Protein AF-A0A496AGQ3-F1 (afdb_monomer_lite)

Secondary structure (DSSP, 8-state):
------------BPPHHHHHHT-----GGG--PPPPS--EEEEEEEE-HHHHHTT--HHHHHHHTT--S-TTGGGG-TTTHHHHHHHHHHHHHHHHHHHHTT---EEEEEEE--EEEETTEEEE-SSTT--S-SEEE--PBP-BPPPTT----BGGG-

Sequence (158 aa):
MSTGVSLLIDCKVQLFSVAQDRKFTPGWQHYQPSEPSMIGIKVFDDYALSELVDYINWSPFFTIWGLRGKYPNILVNPEVGEEARKLLKDAEALLRIIIEEKRFQARAVVGLFPANSVGEDTEIYPDAARTEPIATLHHLRQQTEQPFNRPNLSLGDF

pLDDT: mean 92.14, std 12.73, range [35.75, 98.5]

Radius of gyration: 24.14 Å; chains: 1; bounding box: 52×56×58 Å

Structure (mmCIF, N/CA/C/O backbone):
data_AF-A0A496AGQ3-F1
#
_entry.id   AF-A0A496AGQ3-F1
#
loop_
_atom_site.group_PDB
_atom_site.id
_atom_site.type_symbol
_atom_site.label_atom_id
_atom_site.label_alt_id
_atom_site.label_comp_id
_atom_site.label_asym_id
_atom_site.label_entity_id
_atom_site.label_seq_id
_atom_site.pdbx_PDB_ins_code
_atom_site.Cartn_x
_atom_site.Cartn_y
_atom_site.Cartn_z
_atom_site.occupancy
_atom_site.B_iso_or_equiv
_atom_site.auth_seq_id
_atom_site.auth_comp_id
_atom_site.auth_asym_id
_atom_site.auth_atom_id
_atom_site.pdbx_PDB_model_num
ATOM 1 N N . MET A 1 1 ? 27.061 38.444 17.112 1.00 38.56 1 MET A N 1
ATOM 2 C CA . MET A 1 1 ? 26.031 38.587 16.062 1.00 38.56 1 MET A CA 1
ATOM 3 C C . MET A 1 1 ? 26.249 37.445 15.090 1.00 38.56 1 MET A C 1
ATOM 5 O O . MET A 1 1 ? 27.238 37.453 14.375 1.00 38.56 1 MET A O 1
ATOM 9 N N . SER A 1 2 ? 25.438 36.395 15.220 1.00 35.75 2 SER A N 1
ATOM 10 C CA . SER A 1 2 ? 25.574 35.153 14.455 1.00 35.75 2 SER A CA 1
ATOM 11 C C . SER A 1 2 ? 25.052 35.379 13.040 1.00 35.75 2 SER A C 1
ATOM 13 O O . SER A 1 2 ? 23.893 35.753 12.861 1.00 35.75 2 SER A O 1
ATOM 15 N N . THR A 1 3 ? 25.919 35.211 12.049 1.00 38.91 3 THR A N 1
ATOM 16 C CA . THR A 1 3 ? 25.581 35.208 10.629 1.00 38.91 3 THR A CA 1
ATOM 17 C C . THR A 1 3 ? 24.786 33.944 10.315 1.00 38.91 3 THR A C 1
ATOM 19 O O . THR A 1 3 ? 25.327 32.843 10.256 1.00 38.91 3 THR A O 1
ATOM 22 N N . GLY A 1 4 ? 23.476 34.106 10.131 1.00 42.72 4 GLY A N 1
ATOM 23 C CA . GLY A 1 4 ? 22.613 33.065 9.590 1.00 42.72 4 GLY A CA 1
ATOM 24 C C . GLY A 1 4 ? 22.996 32.785 8.141 1.00 42.72 4 GLY A C 1
ATOM 25 O O . GLY A 1 4 ? 22.696 33.578 7.251 1.00 42.72 4 GLY A O 1
ATOM 26 N N . VAL A 1 5 ? 23.673 31.663 7.906 1.00 43.72 5 VAL A N 1
ATOM 27 C CA . VAL A 1 5 ? 23.819 31.091 6.567 1.00 43.72 5 VAL A CA 1
ATOM 28 C C . VAL A 1 5 ? 22.437 30.606 6.149 1.00 43.72 5 VAL A C 1
ATOM 30 O O . VAL A 1 5 ? 21.930 29.606 6.656 1.00 43.72 5 VAL A O 1
ATOM 33 N N . SER A 1 6 ? 21.809 31.362 5.255 1.00 45.44 6 SER A N 1
ATOM 34 C CA . SER A 1 6 ? 20.628 30.928 4.523 1.00 45.44 6 SER A CA 1
ATOM 35 C C . SER A 1 6 ? 21.019 29.713 3.680 1.00 45.44 6 SER A C 1
ATOM 37 O O . SER A 1 6 ? 21.636 29.852 2.628 1.00 45.44 6 SER A O 1
ATOM 39 N N . LEU A 1 7 ? 20.701 28.508 4.156 1.00 45.34 7 LEU A N 1
ATOM 40 C CA . LEU A 1 7 ? 20.684 27.290 3.344 1.00 45.34 7 LEU A CA 1
ATOM 41 C C . LEU A 1 7 ? 19.422 27.310 2.472 1.00 45.34 7 LEU A C 1
ATOM 43 O O . LEU A 1 7 ? 18.531 26.475 2.609 1.00 45.34 7 LEU A O 1
ATOM 47 N N . LEU A 1 8 ? 19.332 28.293 1.578 1.00 48.56 8 LEU A N 1
ATOM 48 C CA . LEU A 1 8 ? 18.535 28.134 0.373 1.00 48.56 8 LEU A CA 1
ATOM 49 C C . LEU A 1 8 ? 19.331 27.174 -0.504 1.00 48.56 8 LEU A C 1
ATOM 51 O O . LEU A 1 8 ? 20.327 27.548 -1.116 1.00 48.56 8 LEU A O 1
ATOM 55 N N . ILE A 1 9 ? 18.937 25.902 -0.494 1.00 58.69 9 ILE A N 1
ATOM 56 C CA . ILE A 1 9 ? 19.318 24.986 -1.562 1.00 58.69 9 ILE A CA 1
ATOM 57 C C . ILE A 1 9 ? 18.700 25.594 -2.820 1.00 58.69 9 ILE A C 1
ATOM 59 O O . ILE A 1 9 ? 17.491 25.483 -3.024 1.00 58.69 9 ILE A O 1
ATOM 63 N N . ASP A 1 10 ? 19.511 26.285 -3.621 1.00 62.03 10 ASP A N 1
ATOM 64 C CA . ASP A 1 10 ? 19.162 26.603 -5.000 1.00 62.03 10 ASP A CA 1
ATOM 65 C C . ASP A 1 10 ? 18.889 25.265 -5.686 1.00 62.03 10 ASP A C 1
ATOM 67 O O . ASP A 1 10 ? 19.799 24.510 -6.032 1.00 62.03 10 ASP A O 1
ATOM 71 N N . CYS A 1 11 ? 17.608 24.914 -5.777 1.00 64.00 11 CYS A N 1
ATOM 72 C CA . CYS A 1 11 ? 17.160 23.644 -6.314 1.00 64.00 11 CYS A CA 1
ATOM 73 C C . CYS A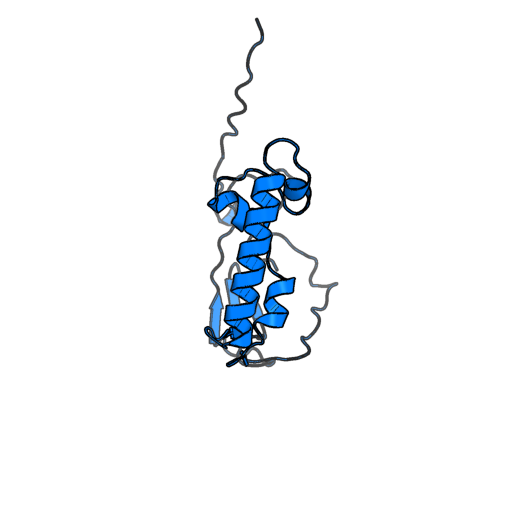 1 11 ? 17.317 23.702 -7.833 1.00 64.00 11 CYS A C 1
ATOM 75 O O . CYS A 1 11 ? 16.397 24.060 -8.570 1.00 64.00 11 CYS A O 1
ATOM 77 N N . LYS A 1 12 ? 18.538 23.440 -8.299 1.00 82.25 12 LYS A N 1
ATOM 78 C CA . LYS A 1 12 ? 18.882 23.517 -9.710 1.00 82.25 12 LYS A CA 1
ATOM 79 C C . LYS A 1 12 ? 18.261 22.325 -10.429 1.00 82.25 12 LYS A C 1
ATOM 81 O O . LYS A 1 12 ? 18.679 21.180 -10.253 1.00 82.25 12 LYS A O 1
ATOM 86 N N . VAL A 1 13 ? 17.233 22.607 -11.221 1.00 88.06 13 VAL A N 1
ATOM 87 C CA . VAL A 1 13 ? 16.641 21.630 -12.134 1.00 88.06 13 VAL A CA 1
ATOM 88 C C . VAL A 1 13 ? 17.642 21.364 -13.257 1.00 88.06 13 VAL A C 1
ATOM 90 O O . VAL A 1 13 ? 18.180 22.290 -13.866 1.00 88.06 13 VAL A O 1
ATOM 93 N N . GLN A 1 14 ? 17.919 20.092 -13.503 1.00 89.94 14 GLN A N 1
ATOM 94 C CA . GLN A 1 14 ? 18.822 19.612 -14.538 1.00 89.94 14 GLN A CA 1
ATOM 95 C C . GLN A 1 14 ? 18.046 19.254 -15.809 1.00 89.94 14 GLN A C 1
ATOM 97 O O . GLN A 1 14 ? 16.840 18.992 -15.783 1.00 89.94 14 GLN A O 1
ATOM 102 N N . LEU A 1 15 ? 18.757 19.210 -16.938 1.00 94.56 15 LEU A N 1
ATOM 103 C CA . LEU A 1 15 ? 18.206 18.669 -18.177 1.00 94.56 15 LEU A CA 1
ATOM 104 C C . LEU A 1 15 ? 17.775 17.217 -17.964 1.00 94.56 15 LEU A C 1
ATOM 106 O O . LEU A 1 15 ? 18.427 16.463 -17.244 1.00 94.56 15 LEU A O 1
ATOM 110 N N . PHE A 1 16 ? 16.686 16.822 -18.617 1.00 95.00 16 PHE A N 1
ATOM 111 C CA . PHE A 1 16 ? 16.130 15.482 -18.465 1.00 95.00 16 PHE A CA 1
ATOM 112 C C . PHE A 1 16 ? 17.143 14.384 -18.814 1.00 95.00 16 PHE A C 1
ATOM 114 O O . PHE A 1 16 ? 17.313 13.458 -18.032 1.00 95.00 16 PHE A O 1
ATOM 121 N N . SER A 1 17 ? 17.901 14.545 -19.901 1.00 95.62 17 SER A N 1
ATOM 122 C CA . SER A 1 17 ? 18.961 13.604 -20.285 1.00 95.62 17 SER A CA 1
ATOM 123 C C . SER A 1 17 ? 20.013 13.403 -19.189 1.00 95.62 17 SER A C 1
ATOM 125 O O . SER A 1 17 ? 20.397 12.276 -18.907 1.00 95.62 17 SER A O 1
ATOM 127 N N . VAL A 1 18 ? 20.413 14.475 -18.495 1.00 95.38 18 VAL A N 1
ATOM 128 C CA . VAL A 1 18 ? 21.368 14.396 -17.374 1.00 95.38 18 VAL A CA 1
ATOM 129 C C . VAL A 1 18 ? 20.787 13.587 -16.214 1.00 95.38 18 VAL A C 1
ATOM 131 O O . VAL A 1 18 ? 21.499 12.806 -15.586 1.00 95.38 18 VAL A O 1
ATOM 134 N N . ALA A 1 19 ? 19.491 13.744 -15.932 1.00 95.38 19 ALA A N 1
ATOM 135 C CA . ALA A 1 19 ? 18.819 12.935 -14.922 1.00 95.38 19 ALA A CA 1
ATOM 136 C C . ALA A 1 19 ? 18.737 11.456 -15.345 1.00 95.38 19 ALA A C 1
ATOM 138 O O . ALA A 1 19 ? 18.941 10.582 -14.505 1.00 95.38 19 ALA A O 1
ATOM 139 N N . GLN A 1 20 ? 18.488 11.167 -16.627 1.00 95.62 20 GLN A N 1
ATOM 140 C CA . GLN A 1 20 ? 18.439 9.796 -17.157 1.00 95.62 20 GLN A CA 1
ATOM 141 C C . GLN A 1 20 ? 19.789 9.077 -17.057 1.00 95.62 20 GLN A C 1
ATOM 143 O O . GLN A 1 20 ? 19.835 7.916 -16.648 1.00 95.62 20 GLN A O 1
ATOM 148 N N . ASP A 1 21 ? 20.891 9.773 -17.343 1.00 95.19 21 ASP A N 1
ATOM 149 C CA . ASP A 1 21 ? 22.249 9.226 -17.199 1.00 95.19 21 ASP A CA 1
ATOM 150 C C . ASP A 1 21 ? 22.584 8.870 -15.740 1.00 95.19 21 ASP A C 1
ATOM 152 O O . ASP A 1 21 ? 23.433 8.022 -15.467 1.00 95.19 21 ASP A O 1
ATOM 156 N N . ARG A 1 22 ? 21.890 9.503 -14.787 1.00 95.12 22 ARG A N 1
ATOM 157 C CA . ARG A 1 22 ? 22.033 9.294 -13.342 1.00 95.12 22 ARG A CA 1
ATOM 158 C C . ARG A 1 22 ? 20.945 8.399 -12.748 1.00 95.12 22 ARG A C 1
ATOM 160 O O . ARG A 1 22 ? 20.708 8.464 -11.539 1.00 95.12 22 ARG A O 1
ATOM 167 N N . LYS A 1 23 ? 20.263 7.591 -13.559 1.00 95.25 23 LYS A N 1
ATOM 168 C CA . LYS A 1 23 ? 19.227 6.674 -13.074 1.00 95.25 23 LYS A CA 1
ATOM 169 C C . LYS A 1 23 ? 19.755 5.648 -12.076 1.00 95.25 23 LYS A C 1
ATOM 171 O O . LYS A 1 23 ? 20.949 5.344 -12.033 1.00 95.25 23 LYS A O 1
ATOM 176 N N . PHE A 1 24 ? 18.851 5.079 -11.287 1.00 95.31 24 PHE A N 1
ATOM 177 C CA . PHE A 1 24 ? 19.209 3.951 -10.441 1.00 95.31 24 PHE A CA 1
ATOM 178 C C . PHE A 1 24 ? 19.380 2.678 -11.281 1.00 95.31 24 PHE A C 1
ATOM 180 O O . PHE A 1 24 ? 18.564 2.361 -12.141 1.00 95.31 24 PHE A O 1
ATOM 187 N N . THR A 1 25 ? 20.461 1.939 -11.032 1.00 91.88 25 THR A N 1
ATOM 188 C CA . THR A 1 25 ? 20.751 0.658 -11.689 1.00 91.88 25 THR A CA 1
ATOM 189 C C . THR A 1 25 ? 20.947 -0.431 -10.633 1.00 91.88 25 THR A C 1
ATOM 191 O O . THR A 1 25 ? 22.046 -0.538 -10.085 1.00 91.88 25 THR A O 1
ATOM 194 N N . PRO A 1 26 ? 19.927 -1.263 -10.352 1.00 86.44 26 PRO A N 1
ATOM 195 C CA . PRO A 1 26 ? 19.971 -2.270 -9.282 1.00 86.44 26 PRO A CA 1
ATOM 196 C C . PRO A 1 26 ? 20.833 -3.505 -9.591 1.00 86.44 26 PRO A C 1
ATOM 198 O O . PRO A 1 26 ? 20.874 -4.435 -8.793 1.00 86.44 26 PRO A O 1
ATOM 201 N N . GLY A 1 27 ? 21.533 -3.543 -10.730 1.00 91.06 27 GLY A N 1
ATOM 202 C CA . GLY A 1 27 ? 22.372 -4.685 -11.101 1.00 91.06 27 GLY A CA 1
ATOM 203 C C . GLY A 1 27 ? 21.567 -5.902 -11.564 1.00 91.06 27 GLY A C 1
ATOM 204 O O . GLY A 1 27 ? 21.841 -7.018 -11.135 1.00 91.06 27 GLY A O 1
ATOM 205 N N . TRP A 1 28 ? 20.609 -5.700 -12.477 1.00 88.25 28 TRP A N 1
ATOM 206 C CA . TRP A 1 28 ? 19.721 -6.740 -13.027 1.00 88.25 28 TRP A CA 1
ATOM 207 C C . TRP A 1 28 ? 20.432 -8.002 -13.547 1.00 88.25 28 TRP A C 1
ATOM 209 O O . TRP A 1 28 ? 19.851 -9.076 -13.544 1.00 88.25 28 TRP A O 1
ATOM 219 N N . GLN A 1 29 ? 21.705 -7.913 -13.945 1.00 92.25 29 GLN A N 1
ATOM 220 C CA . GLN A 1 29 ? 22.502 -9.077 -14.367 1.00 92.25 29 GLN A CA 1
ATOM 221 C C . GLN A 1 29 ? 22.751 -10.092 -13.235 1.00 92.25 29 GLN A C 1
ATOM 223 O O . GLN A 1 29 ? 23.086 -11.244 -13.502 1.00 92.25 29 GLN A O 1
ATOM 228 N N . HIS A 1 30 ? 22.612 -9.668 -11.978 1.00 94.19 30 HIS A N 1
ATOM 229 C CA . HIS A 1 30 ? 22.856 -10.481 -10.785 1.00 94.19 30 HIS A CA 1
ATOM 230 C C . HIS A 1 30 ? 21.592 -10.703 -9.951 1.00 94.19 30 HIS A C 1
ATOM 232 O O . HIS A 1 30 ? 21.669 -11.263 -8.858 1.00 94.19 30 HIS A O 1
ATOM 238 N N . TYR A 1 31 ? 20.438 -10.265 -10.450 1.00 93.50 31 TYR A N 1
ATOM 239 C CA . TYR A 1 31 ? 19.168 -10.383 -9.758 1.00 93.50 31 TYR A CA 1
ATOM 240 C C . TYR A 1 31 ? 18.119 -10.981 -10.686 1.00 93.50 31 TYR A C 1
ATOM 242 O O . TYR A 1 31 ? 17.851 -10.459 -11.764 1.00 93.50 31 TYR A O 1
ATOM 250 N N . GLN A 1 32 ? 17.501 -12.066 -10.233 1.00 91.75 32 GLN A N 1
ATOM 251 C CA . GLN A 1 32 ? 16.351 -12.657 -10.892 1.00 91.75 32 GLN A CA 1
ATOM 252 C C . GLN A 1 32 ? 15.103 -12.311 -10.072 1.00 91.75 32 GLN A C 1
ATOM 254 O O . GLN A 1 32 ? 15.003 -12.766 -8.928 1.00 91.75 32 GLN A O 1
ATOM 259 N N . PRO A 1 33 ? 14.163 -11.514 -10.615 1.00 91.81 33 PRO A N 1
ATOM 260 C CA . PRO A 1 33 ? 12.893 -11.256 -9.953 1.00 91.81 33 PRO A CA 1
ATOM 261 C C . PRO A 1 33 ? 12.154 -12.563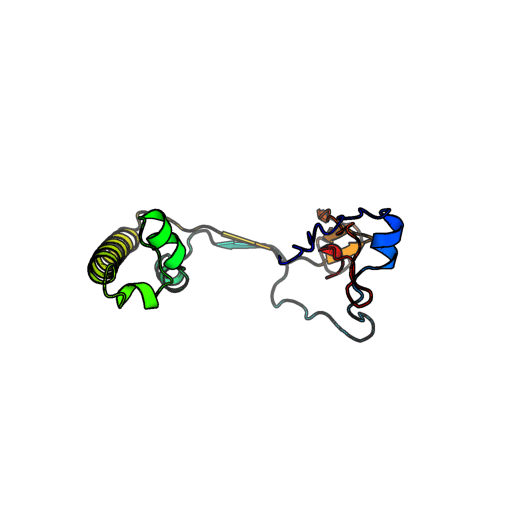 -9.667 1.00 91.81 33 PRO A C 1
ATOM 263 O O . PRO A 1 33 ? 12.039 -13.421 -10.545 1.00 91.81 33 PRO A O 1
ATOM 266 N N . SER A 1 34 ? 11.652 -12.713 -8.442 1.00 92.81 34 SER A N 1
ATOM 267 C CA . SER A 1 34 ? 10.846 -13.873 -8.067 1.00 92.81 34 SER A CA 1
ATOM 268 C C . SER A 1 34 ? 9.521 -13.852 -8.815 1.00 92.81 34 SER A C 1
ATOM 270 O O . SER A 1 34 ? 8.814 -12.844 -8.806 1.00 92.81 34 SER A O 1
ATOM 272 N N . GLU A 1 35 ? 9.161 -14.981 -9.417 1.00 92.25 35 GLU A N 1
ATOM 273 C CA . GLU A 1 35 ? 7.841 -15.132 -10.011 1.00 92.25 35 GLU A CA 1
ATOM 274 C C . GLU A 1 35 ? 6.774 -15.139 -8.903 1.00 92.25 35 GLU A C 1
ATOM 276 O O . GLU A 1 35 ? 6.909 -15.880 -7.920 1.00 92.25 35 GLU A O 1
ATOM 281 N N . PRO A 1 36 ? 5.725 -14.306 -9.010 1.00 93.38 36 PRO A N 1
ATOM 282 C CA . PRO A 1 36 ? 4.622 -14.346 -8.067 1.00 93.38 36 PRO A CA 1
ATOM 283 C C . PRO A 1 36 ? 3.911 -15.701 -8.072 1.00 93.38 36 PRO A C 1
ATOM 285 O O . PRO A 1 36 ? 3.789 -16.354 -9.103 1.00 93.38 36 PRO A O 1
ATOM 288 N N . SER A 1 37 ? 3.335 -16.088 -6.933 1.00 92.56 37 SER A N 1
ATOM 289 C CA . SER A 1 37 ? 2.528 -17.315 -6.830 1.00 92.56 37 SER A CA 1
ATOM 290 C C . SER A 1 37 ? 1.228 -17.271 -7.642 1.00 92.56 37 SER A C 1
ATOM 292 O O . SER A 1 37 ? 0.566 -18.295 -7.807 1.00 92.56 37 SER A O 1
ATOM 294 N N . MET A 1 38 ? 0.841 -16.089 -8.122 1.00 93.81 38 MET A N 1
ATOM 295 C CA . MET A 1 38 ? -0.342 -15.870 -8.940 1.00 93.81 38 MET A CA 1
ATOM 296 C C . MET A 1 38 ? -0.101 -14.743 -9.940 1.00 93.81 38 MET A C 1
ATOM 298 O O . MET A 1 38 ? 0.406 -13.682 -9.582 1.00 93.81 38 MET A O 1
ATOM 302 N N . ILE A 1 39 ? -0.522 -14.971 -11.179 1.00 94.38 39 ILE A N 1
ATOM 303 C CA . ILE A 1 39 ? -0.562 -13.974 -12.248 1.00 94.38 39 ILE A CA 1
ATOM 304 C C . ILE A 1 39 ? -2.022 -13.786 -12.664 1.00 94.38 39 ILE A C 1
ATOM 306 O O . ILE A 1 39 ? -2.822 -14.723 -12.613 1.00 94.38 39 ILE A O 1
ATOM 310 N N . GLY A 1 40 ? -2.372 -12.569 -13.063 1.00 94.25 40 GLY A N 1
ATOM 311 C CA . GLY A 1 40 ? -3.719 -12.162 -13.431 1.00 94.25 40 GLY A CA 1
ATOM 312 C C . GLY A 1 40 ? -4.447 -11.435 -12.305 1.00 94.25 40 GLY A C 1
ATOM 313 O O . GLY A 1 40 ? -3.840 -10.890 -11.381 1.00 94.25 40 GLY A O 1
ATOM 314 N N . ILE A 1 41 ? -5.773 -11.396 -12.420 1.00 96.69 41 ILE A N 1
ATOM 315 C CA . ILE A 1 41 ? -6.655 -10.618 -11.550 1.00 96.69 41 ILE A CA 1
ATOM 316 C C . ILE A 1 41 ? -7.309 -11.534 -10.517 1.00 96.69 41 ILE A C 1
ATOM 318 O O . ILE A 1 41 ? -7.935 -12.535 -10.863 1.00 96.69 41 ILE A O 1
ATOM 322 N N . LYS A 1 42 ? -7.236 -11.139 -9.246 1.00 97.00 42 LYS A N 1
ATOM 323 C CA . LYS A 1 42 ? -8.027 -11.701 -8.155 1.00 97.00 42 LYS A CA 1
ATOM 324 C C . LYS A 1 42 ? -9.001 -10.657 -7.630 1.00 97.00 42 LYS A C 1
ATOM 326 O O . LYS A 1 42 ? -8.600 -9.584 -7.184 1.00 97.00 42 LYS A O 1
ATOM 331 N N . VAL A 1 43 ? -10.282 -11.004 -7.666 1.00 97.94 43 VAL A N 1
ATOM 332 C CA . VAL A 1 43 ? -11.370 -10.176 -7.143 1.00 97.94 43 VAL A CA 1
ATOM 333 C C . VAL A 1 43 ? -11.757 -10.672 -5.754 1.00 97.94 43 VAL A C 1
ATOM 335 O O . VAL A 1 43 ? -11.881 -11.874 -5.520 1.00 97.94 43 VAL A O 1
ATOM 338 N N . PHE A 1 44 ? -11.945 -9.731 -4.838 1.00 97.31 44 PHE A N 1
ATOM 339 C CA . PHE A 1 44 ? -12.508 -9.940 -3.514 1.00 97.31 44 PHE A CA 1
ATOM 340 C C . PHE A 1 44 ? -13.818 -9.162 -3.452 1.00 97.31 44 PHE A C 1
ATOM 342 O O . PHE A 1 44 ? -13.814 -7.948 -3.263 1.00 97.31 44 PHE A O 1
ATOM 349 N N . ASP A 1 45 ? -14.937 -9.850 -3.654 1.00 95.81 45 ASP A N 1
ATOM 350 C CA . ASP A 1 45 ? -16.260 -9.215 -3.671 1.00 95.81 45 ASP A CA 1
ATOM 351 C C . ASP A 1 45 ? -16.925 -9.134 -2.294 1.00 95.81 45 ASP A C 1
ATOM 353 O O . ASP A 1 45 ? -17.911 -8.421 -2.143 1.00 95.81 45 ASP A O 1
ATOM 357 N N . ASP A 1 46 ? -16.383 -9.831 -1.298 1.00 94.56 46 ASP A N 1
ATOM 358 C CA . ASP A 1 46 ? -16.843 -9.782 0.089 1.00 94.56 46 ASP A CA 1
ATOM 359 C C . ASP A 1 46 ? -15.680 -10.127 1.033 1.00 94.56 46 ASP A C 1
ATOM 361 O O . ASP A 1 46 ? -15.486 -11.282 1.416 1.00 94.56 46 ASP A O 1
ATOM 365 N N . TYR A 1 47 ? -14.826 -9.142 1.323 1.00 96.62 47 TYR A N 1
ATOM 366 C CA . TYR A 1 47 ? -13.688 -9.321 2.227 1.00 96.62 47 TYR A CA 1
ATOM 367 C C . TYR A 1 47 ? -14.113 -9.119 3.685 1.00 96.62 47 TYR A C 1
ATOM 369 O O . TYR A 1 47 ? -14.832 -8.170 4.010 1.00 96.62 47 TYR A O 1
ATOM 377 N N . ALA A 1 48 ? -13.639 -9.984 4.584 1.00 95.94 48 ALA A N 1
ATOM 378 C CA . ALA A 1 48 ? -14.020 -9.948 5.990 1.00 95.94 48 ALA A CA 1
ATOM 379 C C . ALA A 1 48 ? -13.543 -8.651 6.667 1.00 95.94 48 ALA A C 1
ATOM 381 O O . ALA A 1 48 ? -12.352 -8.453 6.905 1.00 95.94 48 ALA A O 1
ATOM 382 N N . LEU A 1 49 ? -14.487 -7.776 7.036 1.00 96.56 49 LEU A N 1
ATOM 383 C CA . LEU A 1 49 ? -14.182 -6.535 7.759 1.00 96.56 49 LEU A CA 1
ATOM 384 C C . LEU A 1 49 ? -13.465 -6.790 9.088 1.00 96.56 49 LEU A C 1
ATOM 386 O O . LEU A 1 49 ? -12.638 -5.977 9.488 1.00 96.56 49 LEU A O 1
ATOM 390 N N . SER A 1 50 ? -13.749 -7.915 9.749 1.00 95.75 50 SER A N 1
ATOM 391 C CA . SER A 1 50 ? -13.081 -8.315 10.990 1.00 95.75 50 SER A CA 1
ATOM 392 C C . SER A 1 50 ? -11.573 -8.469 10.824 1.00 95.75 50 SER A C 1
ATOM 394 O O . SER A 1 50 ? -10.840 -8.087 11.725 1.00 95.75 50 SER A O 1
ATOM 396 N N . GLU A 1 51 ? -11.106 -8.967 9.676 1.00 95.94 51 GLU A N 1
ATOM 397 C CA . GLU A 1 51 ? -9.668 -9.057 9.399 1.00 95.94 51 GLU A CA 1
ATOM 398 C C . GLU A 1 51 ? -9.056 -7.669 9.200 1.00 95.94 51 GLU A C 1
ATOM 400 O O . GLU A 1 51 ? -7.940 -7.421 9.638 1.00 95.94 51 GLU A O 1
ATOM 405 N N . LEU A 1 52 ? -9.786 -6.737 8.577 1.00 96.38 52 LEU A N 1
ATOM 406 C CA . LEU A 1 52 ? -9.282 -5.386 8.312 1.00 96.38 52 LEU A CA 1
ATOM 407 C C . LEU A 1 52 ? -9.093 -4.554 9.585 1.00 96.38 52 LEU A C 1
ATOM 409 O O . LEU A 1 52 ? -8.254 -3.652 9.585 1.00 96.38 52 LEU A O 1
ATOM 413 N N . VAL A 1 53 ? -9.841 -4.845 10.658 1.00 95.88 53 VAL A N 1
ATOM 414 C CA . VAL A 1 53 ? -9.729 -4.129 11.942 1.00 95.88 53 VAL A CA 1
ATOM 415 C C . VAL A 1 53 ? -8.304 -4.194 12.493 1.00 95.88 53 VAL A C 1
ATOM 417 O O . VAL A 1 53 ? -7.785 -3.176 12.953 1.00 95.88 53 VAL A O 1
ATOM 420 N N . ASP A 1 54 ? -7.641 -5.341 12.358 1.00 94.88 54 ASP A N 1
ATOM 421 C CA . ASP A 1 54 ? -6.277 -5.548 12.856 1.00 94.88 54 ASP A CA 1
ATOM 422 C C . ASP A 1 54 ? -5.221 -4.743 12.074 1.00 94.88 54 ASP A C 1
ATOM 424 O O . ASP A 1 54 ? -4.114 -4.514 12.565 1.00 94.88 54 ASP A O 1
ATOM 428 N N . TYR A 1 55 ? -5.567 -4.255 10.877 1.00 97.00 55 TYR A N 1
ATOM 429 C CA . TYR A 1 55 ? -4.698 -3.435 10.025 1.00 97.00 55 TYR A CA 1
ATOM 430 C C . TYR A 1 55 ? -4.977 -1.930 10.138 1.00 97.00 55 TYR A C 1
ATOM 432 O O . TYR A 1 55 ? -4.313 -1.126 9.472 1.00 97.00 55 TYR A O 1
ATOM 440 N N . ILE A 1 56 ? -5.934 -1.511 10.975 1.00 97.06 56 ILE A N 1
ATOM 441 C CA . ILE A 1 56 ? -6.244 -0.091 11.160 1.00 97.06 56 ILE A CA 1
ATOM 442 C C . ILE A 1 56 ? -5.062 0.618 11.828 1.00 97.06 56 ILE A C 1
ATOM 444 O O . ILE A 1 56 ? -4.689 0.354 12.972 1.00 97.06 56 ILE A O 1
ATOM 448 N N . ASN A 1 57 ? -4.519 1.622 11.140 1.00 96.75 57 ASN A N 1
ATOM 449 C CA . ASN A 1 57 ? -3.673 2.612 11.789 1.00 96.75 57 ASN A CA 1
ATOM 450 C C . ASN A 1 57 ? -4.559 3.630 12.518 1.00 96.75 57 ASN A C 1
ATOM 452 O O . ASN A 1 57 ? -5.180 4.490 11.896 1.00 96.75 57 ASN A O 1
ATOM 456 N N . TRP A 1 58 ? -4.572 3.566 13.846 1.00 97.31 58 TRP A N 1
ATOM 457 C CA . TRP A 1 58 ? -5.369 4.458 14.690 1.00 97.31 58 TRP A CA 1
ATOM 458 C C . TRP A 1 58 ? -4.790 5.875 14.847 1.00 97.31 58 TRP A C 1
ATOM 460 O O . TRP A 1 58 ? -5.485 6.774 15.313 1.00 97.31 58 TRP A O 1
ATOM 470 N N . SER A 1 59 ? -3.534 6.132 14.459 1.00 96.69 59 SER A N 1
ATOM 471 C CA . SER A 1 59 ? -2.921 7.461 14.670 1.00 96.69 59 SER A CA 1
ATOM 472 C C . SER A 1 59 ? -3.602 8.585 13.860 1.00 96.69 59 SER A C 1
ATOM 474 O O . SER A 1 59 ? -3.884 9.642 14.435 1.00 96.69 59 SER A O 1
ATOM 476 N N . PRO A 1 60 ? -3.930 8.395 12.562 1.00 96.88 60 PRO A N 1
ATOM 477 C CA . PRO A 1 60 ? -4.738 9.359 11.815 1.00 96.88 60 PRO A CA 1
ATOM 478 C C . PRO A 1 60 ? -6.136 9.567 12.407 1.00 96.88 60 PRO A C 1
ATOM 480 O O . PRO A 1 60 ? -6.610 10.699 12.429 1.00 96.88 60 PRO A O 1
ATOM 483 N N . PHE A 1 61 ? -6.767 8.513 12.941 1.00 97.62 61 PHE A N 1
ATOM 484 C CA . PHE A 1 61 ? -8.079 8.612 13.584 1.00 97.62 61 PHE A CA 1
ATOM 485 C C . PHE A 1 61 ? -8.054 9.618 14.744 1.00 97.62 61 PHE A C 1
ATOM 487 O O . PHE A 1 61 ? -8.823 10.574 14.732 1.00 97.62 61 PHE A O 1
ATOM 494 N N . PHE A 1 62 ? -7.105 9.505 15.679 1.00 97.69 62 PHE A N 1
ATOM 495 C CA . PHE A 1 62 ? -6.966 10.485 16.767 1.00 97.69 62 PHE A CA 1
ATOM 496 C C . PHE A 1 62 ? -6.664 11.902 16.273 1.00 97.69 62 PHE A C 1
ATOM 498 O O . PHE A 1 62 ? -7.227 12.865 16.793 1.00 97.69 62 PHE A O 1
ATOM 505 N N . THR A 1 63 ? -5.829 12.028 15.236 1.00 95.88 63 THR A N 1
ATOM 506 C CA . THR A 1 63 ? -5.505 13.330 14.632 1.00 95.88 63 THR A CA 1
ATOM 507 C C . THR A 1 63 ? -6.758 14.043 14.115 1.00 95.88 63 THR A C 1
ATOM 509 O O . THR A 1 63 ? -6.908 15.242 14.346 1.00 95.88 63 THR A O 1
ATOM 512 N N . ILE A 1 64 ? -7.673 13.318 13.463 1.00 96.75 64 ILE A N 1
ATOM 513 C CA . ILE A 1 64 ? -8.944 13.866 12.956 1.00 96.75 64 ILE A CA 1
ATOM 514 C C . ILE A 1 64 ? -9.823 14.380 14.104 1.00 96.75 64 ILE A C 1
ATOM 516 O O . ILE A 1 64 ? -10.462 15.420 13.972 1.00 96.75 64 ILE A O 1
ATOM 520 N N . TRP A 1 65 ? -9.794 13.703 15.252 1.00 96.19 65 TRP A N 1
ATOM 521 C CA . TRP A 1 65 ? -10.509 14.108 16.465 1.00 96.19 65 TRP A CA 1
ATOM 522 C C . TRP A 1 65 ? -9.767 15.162 17.303 1.00 96.19 65 TRP A C 1
ATOM 524 O O . TRP A 1 65 ? -10.138 15.428 18.444 1.00 96.19 65 TRP A O 1
ATOM 534 N N . GLY A 1 66 ? -8.713 15.776 16.756 1.00 95.69 66 GLY A N 1
ATOM 535 C CA . GLY A 1 66 ? -7.956 16.837 17.423 1.00 95.69 66 GLY A CA 1
ATOM 536 C C . GLY A 1 66 ? -7.021 16.350 18.535 1.00 95.69 66 GLY A C 1
ATOM 537 O O . GLY A 1 66 ? -6.392 17.168 19.206 1.00 95.69 66 GLY A O 1
ATOM 538 N N . LEU A 1 67 ? -6.874 15.036 18.714 1.00 95.81 67 LEU A N 1
ATOM 539 C CA . LEU A 1 67 ? -6.005 14.440 19.722 1.00 95.81 67 LEU A CA 1
ATOM 540 C C . LEU A 1 67 ? -4.615 14.197 19.121 1.00 95.81 67 LEU A C 1
ATOM 542 O O . LEU A 1 67 ? -4.395 13.281 18.328 1.00 95.81 67 LEU A O 1
ATOM 546 N N . ARG A 1 68 ? -3.650 15.047 19.490 1.00 91.62 68 ARG A N 1
ATOM 547 C CA . ARG A 1 68 ? -2.266 14.936 19.007 1.00 91.62 68 ARG A CA 1
ATOM 548 C C . ARG A 1 68 ? -1.516 13.841 19.759 1.00 91.62 68 ARG A C 1
ATOM 550 O O . ARG A 1 68 ? -1.286 13.938 20.960 1.00 91.62 68 ARG A O 1
ATOM 557 N N . GLY A 1 69 ? -1.063 12.831 19.028 1.00 91.06 69 GLY A N 1
ATOM 558 C CA . GLY A 1 69 ? -0.225 11.764 19.562 1.00 91.06 69 GLY A CA 1
ATOM 559 C C . GLY A 1 69 ? -0.232 10.542 18.655 1.00 91.06 69 GLY A C 1
ATOM 560 O O . GLY A 1 69 ? -1.136 10.353 17.846 1.00 91.06 69 GLY A O 1
ATOM 561 N N . LYS A 1 70 ? 0.797 9.702 18.778 1.00 96.00 70 LYS A N 1
ATOM 562 C CA . LYS A 1 70 ? 0.891 8.448 18.025 1.00 96.00 70 LYS A CA 1
ATOM 563 C C . LYS A 1 70 ? 0.241 7.319 18.823 1.00 96.00 70 LYS A C 1
ATOM 565 O O . LYS A 1 70 ? 0.521 7.180 20.013 1.00 96.00 70 LYS A O 1
ATOM 570 N N . TYR A 1 71 ? -0.578 6.494 18.182 1.00 96.94 71 TYR A N 1
ATOM 571 C CA . TYR A 1 71 ? -1.062 5.250 18.780 1.00 96.94 71 TYR A CA 1
ATOM 572 C C . TYR A 1 71 ? 0.074 4.206 18.848 1.00 96.94 71 TYR A C 1
ATOM 574 O O . TYR A 1 71 ? 0.865 4.124 17.903 1.00 96.94 71 TYR A O 1
ATOM 582 N N . PRO A 1 72 ? 0.198 3.409 19.929 1.00 97.12 72 PRO A N 1
ATOM 583 C CA . PRO A 1 72 ? -0.663 3.370 21.119 1.00 97.12 72 PRO A CA 1
ATOM 584 C C . PRO A 1 72 ? -0.277 4.368 22.225 1.00 97.12 72 PRO A C 1
ATOM 586 O O . PRO A 1 72 ? -1.019 4.527 23.188 1.00 97.12 72 PRO A O 1
ATOM 589 N N . ASN A 1 73 ? 0.846 5.079 22.098 1.00 97.69 73 ASN A N 1
ATOM 590 C CA . ASN A 1 73 ? 1.385 5.952 23.153 1.00 97.69 73 ASN A CA 1
ATOM 591 C C . ASN A 1 73 ? 0.425 7.069 23.601 1.00 97.69 73 ASN A C 1
ATOM 593 O O . ASN A 1 73 ? 0.448 7.464 24.765 1.00 97.69 73 ASN A O 1
ATOM 597 N N . ILE A 1 74 ? -0.441 7.565 22.711 1.00 97.31 74 ILE A N 1
ATOM 598 C CA . ILE A 1 74 ? -1.468 8.561 23.051 1.00 97.31 74 ILE A CA 1
ATOM 599 C C . ILE A 1 74 ? -2.405 8.084 24.170 1.00 97.31 74 ILE A C 1
ATOM 601 O O . ILE A 1 74 ? -2.870 8.897 24.961 1.00 97.31 74 ILE A O 1
ATOM 605 N N . LEU A 1 75 ? -2.617 6.771 24.301 1.00 97.75 75 LEU A N 1
ATOM 606 C CA . LEU A 1 75 ? -3.506 6.194 25.307 1.00 97.75 75 LEU A CA 1
ATOM 607 C C . LEU A 1 75 ? -2.984 6.337 26.736 1.00 97.75 75 LEU A C 1
ATOM 609 O O . LEU A 1 75 ? -3.778 6.241 27.663 1.00 97.75 75 LEU A O 1
ATOM 613 N N . VAL A 1 76 ? -1.681 6.541 26.937 1.00 97.50 76 VAL A N 1
ATOM 614 C CA . VAL A 1 76 ? -1.071 6.753 28.266 1.00 97.50 76 VAL A CA 1
ATOM 615 C C . VAL A 1 76 ? -0.617 8.197 28.470 1.00 97.50 76 VAL A C 1
ATOM 617 O O . VAL A 1 76 ? 0.048 8.506 29.456 1.00 97.50 76 VAL A O 1
ATOM 620 N N . ASN A 1 77 ? -0.968 9.092 27.543 1.00 96.56 77 ASN A N 1
ATOM 621 C CA . ASN A 1 77 ? -0.643 10.503 27.666 1.00 96.56 77 ASN A CA 1
ATOM 622 C C . ASN A 1 77 ? -1.353 11.109 28.900 1.00 96.56 77 ASN A C 1
ATOM 624 O O . ASN A 1 77 ? -2.547 10.861 29.083 1.00 96.56 77 ASN A O 1
ATOM 628 N N . PRO A 1 78 ? -0.653 11.897 29.737 1.00 96.12 78 PRO A N 1
ATOM 629 C CA . PRO A 1 78 ? -1.223 12.433 30.974 1.00 96.12 78 PRO A CA 1
ATOM 630 C C . PRO A 1 78 ? -2.328 13.474 30.752 1.00 96.12 78 PRO A C 1
ATOM 632 O O . PRO A 1 78 ? -3.197 13.609 31.605 1.00 96.12 78 PRO A O 1
ATOM 635 N N . GLU A 1 79 ? -2.313 14.195 29.631 1.00 94.62 79 GLU A N 1
ATOM 636 C CA . GLU A 1 79 ? -3.277 15.262 29.335 1.00 94.62 79 GLU A CA 1
ATOM 637 C C . GLU A 1 79 ? -4.485 14.739 28.554 1.00 94.62 79 GLU A C 1
ATOM 639 O O . GLU A 1 79 ? -5.623 15.065 28.875 1.00 94.62 79 GLU A O 1
ATOM 644 N N . VAL A 1 80 ? -4.247 13.913 27.528 1.00 96.44 80 VAL A N 1
ATOM 645 C CA . VAL A 1 80 ? -5.294 13.492 26.576 1.00 96.44 80 VAL A CA 1
ATOM 646 C C . VAL A 1 80 ? -5.600 11.996 26.594 1.00 96.44 80 VAL A C 1
ATOM 648 O O . VAL A 1 80 ? -6.499 11.542 25.888 1.00 96.44 80 VAL A O 1
ATOM 651 N N . GLY A 1 81 ? -4.870 11.200 27.381 1.00 97.25 81 GLY A N 1
ATOM 652 C CA . GLY A 1 81 ? -4.979 9.740 27.342 1.00 97.25 81 GLY A CA 1
ATOM 653 C C . GLY A 1 81 ? -6.327 9.208 27.817 1.00 97.25 81 GLY A C 1
ATOM 654 O O . GLY A 1 81 ? -6.786 8.183 27.321 1.00 97.25 81 GLY A O 1
ATOM 655 N N . GLU A 1 82 ? -6.993 9.901 28.743 1.00 97.75 82 GLU A N 1
ATOM 656 C CA . GLU A 1 82 ? -8.344 9.528 29.168 1.00 97.75 82 GLU A CA 1
ATOM 657 C C . GLU A 1 82 ? -9.351 9.640 28.020 1.00 97.75 82 GLU A C 1
ATOM 659 O O . GLU A 1 82 ? -10.027 8.659 27.701 1.00 97.75 82 GLU A O 1
ATOM 664 N N . GLU A 1 83 ? -9.394 10.793 27.356 1.00 97.62 83 GLU A N 1
ATOM 665 C CA . GLU A 1 83 ? -10.284 11.032 26.219 1.00 97.62 83 GLU A CA 1
ATOM 666 C C . GLU A 1 83 ? -9.933 10.135 25.025 1.00 97.62 83 GLU A C 1
ATOM 668 O O . GLU A 1 83 ? -10.826 9.575 24.392 1.00 97.62 83 GLU A O 1
ATOM 673 N N . ALA A 1 84 ? -8.643 9.885 24.774 1.00 98.19 84 ALA A N 1
ATOM 674 C CA . ALA A 1 84 ? -8.211 8.956 23.730 1.00 98.19 84 ALA A CA 1
ATOM 675 C C . ALA A 1 84 ? -8.707 7.519 23.980 1.00 98.19 84 ALA A C 1
ATOM 677 O O . ALA A 1 84 ? -9.163 6.853 23.049 1.00 98.19 84 ALA A O 1
ATOM 678 N N . ARG A 1 85 ? -8.663 7.032 25.229 1.00 98.50 85 ARG A N 1
ATOM 679 C CA . ARG A 1 85 ? -9.184 5.697 25.580 1.00 98.50 85 ARG A CA 1
ATOM 680 C C . ARG A 1 85 ? -10.706 5.618 25.451 1.00 98.50 85 ARG A C 1
ATOM 682 O O . ARG A 1 85 ? -11.200 4.599 24.975 1.00 98.50 85 ARG A O 1
ATOM 689 N N . LYS A 1 86 ? -11.438 6.666 25.854 1.00 98.19 86 LYS A N 1
ATOM 690 C CA . LYS A 1 86 ? -12.901 6.741 25.675 1.00 98.19 86 LYS A CA 1
ATOM 691 C C . LYS A 1 86 ? -13.265 6.682 24.192 1.00 98.19 86 LYS A C 1
ATOM 693 O O . LYS A 1 86 ? -14.008 5.797 23.784 1.00 98.19 86 LYS A O 1
ATOM 698 N N . LEU A 1 87 ? -12.643 7.542 23.385 1.00 98.06 87 LEU A N 1
ATOM 699 C CA . LEU A 1 87 ? -12.883 7.613 21.946 1.00 98.06 87 LEU A CA 1
ATOM 700 C C . LEU A 1 87 ? -12.564 6.291 21.231 1.00 98.06 87 LEU A C 1
ATOM 702 O O . LEU A 1 87 ? -13.334 5.854 20.378 1.00 98.06 87 LEU A O 1
ATOM 706 N N . LEU A 1 88 ? -11.451 5.637 21.584 1.00 98.19 88 LEU A N 1
ATOM 707 C CA . LEU A 1 88 ? -11.101 4.333 21.018 1.00 98.19 88 LEU A CA 1
ATOM 708 C C . LEU A 1 88 ? -12.144 3.270 21.361 1.00 98.19 88 LEU A C 1
ATOM 710 O O . LEU A 1 88 ? -12.597 2.553 20.475 1.00 98.19 88 LEU A O 1
ATOM 714 N N . LYS A 1 89 ? -12.553 3.196 22.632 1.00 98.44 89 LYS A N 1
ATOM 715 C CA . LYS A 1 89 ? -13.557 2.233 23.094 1.00 98.44 89 LYS A CA 1
ATOM 716 C C . LYS A 1 89 ? -14.879 2.397 22.339 1.00 98.44 89 LYS A C 1
ATOM 718 O O . LYS A 1 89 ? -15.490 1.398 21.957 1.00 98.44 89 LYS A O 1
ATOM 723 N N . ASP A 1 90 ? -15.307 3.637 22.120 1.00 98.31 90 ASP A N 1
ATOM 724 C CA . ASP A 1 90 ? -16.535 3.940 21.383 1.00 98.31 90 ASP A CA 1
ATOM 725 C C . ASP A 1 90 ? -16.402 3.564 19.900 1.00 98.31 90 ASP A C 1
ATOM 727 O O . ASP A 1 90 ? -17.309 2.953 19.330 1.00 98.31 90 ASP A O 1
ATOM 731 N N . ALA A 1 91 ? -15.246 3.838 19.286 1.00 97.81 91 ALA A N 1
ATOM 732 C CA . ALA A 1 91 ? -14.958 3.436 17.911 1.00 97.81 91 ALA A CA 1
ATOM 733 C C . ALA A 1 91 ? -14.949 1.907 17.739 1.00 97.81 91 ALA A C 1
ATOM 735 O O . ALA A 1 91 ? -15.560 1.389 16.807 1.00 97.81 91 ALA A O 1
ATOM 736 N N . GLU A 1 92 ? -14.320 1.170 18.656 1.00 97.56 92 GLU A N 1
ATOM 737 C CA . GLU A 1 92 ? -14.311 -0.298 18.658 1.00 97.56 92 GLU A CA 1
ATOM 738 C C . GLU A 1 92 ? -15.714 -0.884 18.878 1.00 97.56 92 GLU A C 1
ATOM 740 O O . GLU A 1 92 ? -16.078 -1.892 18.269 1.00 97.56 92 GLU A O 1
ATOM 745 N N . ALA A 1 93 ? -16.535 -0.259 19.729 1.00 98.19 93 ALA A N 1
ATOM 746 C CA . ALA A 1 93 ? -17.935 -0.646 19.895 1.00 98.19 93 ALA A CA 1
ATOM 747 C C . ALA A 1 93 ? -18.738 -0.450 18.602 1.00 98.19 93 ALA A C 1
ATOM 749 O O . ALA A 1 93 ? -19.477 -1.352 18.207 1.00 98.19 93 ALA A O 1
ATOM 750 N N . LEU A 1 94 ? -18.545 0.674 17.911 1.00 97.44 94 LEU A N 1
ATOM 751 C CA . LEU A 1 94 ? -19.195 0.926 16.628 1.00 97.44 94 LEU A CA 1
ATOM 752 C C . LEU A 1 94 ? -18.715 -0.043 15.536 1.00 97.44 94 LEU A C 1
ATOM 754 O O . LEU A 1 94 ? -19.536 -0.544 14.770 1.00 97.44 94 LEU A O 1
ATOM 758 N N . LEU A 1 95 ? -17.413 -0.344 15.480 1.00 97.56 95 LEU A N 1
ATOM 759 C CA . LEU A 1 95 ? -16.857 -1.326 14.544 1.00 97.56 95 LEU A CA 1
ATOM 760 C C . LEU A 1 95 ? -17.462 -2.716 14.755 1.00 97.56 95 LEU A C 1
ATOM 762 O O . LEU A 1 95 ? -17.818 -3.367 13.775 1.00 97.56 95 LEU A O 1
ATOM 766 N N . ARG A 1 96 ? -17.650 -3.150 16.010 1.00 97.31 96 ARG A N 1
ATOM 767 C CA . ARG A 1 96 ? -18.351 -4.412 16.305 1.00 97.31 96 ARG A CA 1
ATOM 768 C C . ARG A 1 96 ? -19.758 -4.430 15.722 1.00 97.31 96 ARG A C 1
ATOM 770 O O . ARG A 1 96 ? -20.077 -5.354 14.987 1.00 97.31 96 ARG A O 1
ATOM 777 N N . ILE A 1 97 ? -20.551 -3.383 15.962 1.00 97.88 97 ILE A N 1
ATOM 778 C CA . ILE A 1 97 ? -21.916 -3.271 15.415 1.00 97.88 97 ILE A CA 1
ATOM 779 C C . ILE A 1 97 ? -21.892 -3.328 13.884 1.00 97.88 97 ILE A C 1
ATOM 781 O O . ILE A 1 97 ? -22.669 -4.054 13.271 1.00 97.88 97 ILE A O 1
ATOM 785 N N . ILE A 1 98 ? -20.980 -2.582 13.257 1.00 97.19 98 ILE A N 1
ATOM 786 C CA . ILE A 1 98 ? -20.805 -2.569 11.801 1.00 97.19 98 ILE A CA 1
ATOM 787 C C . ILE A 1 98 ? -20.564 -3.979 11.248 1.00 97.19 98 ILE A C 1
ATOM 789 O O . ILE A 1 98 ? -21.147 -4.335 10.221 1.00 97.19 98 ILE A O 1
ATOM 793 N N . ILE A 1 99 ? -19.708 -4.754 11.915 1.00 96.81 99 ILE A N 1
ATOM 794 C CA . ILE A 1 99 ? -19.317 -6.101 11.493 1.00 96.81 99 ILE A CA 1
ATOM 795 C C . ILE A 1 99 ? -20.453 -7.097 11.744 1.00 96.81 99 ILE A C 1
ATOM 797 O O . ILE A 1 99 ? -20.836 -7.823 10.828 1.00 96.81 99 ILE A O 1
ATOM 801 N N . GLU A 1 100 ? -21.008 -7.117 12.957 1.00 97.00 100 GLU A N 1
ATOM 802 C CA . GLU A 1 100 ? -22.065 -8.049 13.373 1.00 97.00 100 GLU A CA 1
ATOM 803 C C . GLU A 1 100 ? -23.334 -7.876 12.536 1.00 97.00 100 GLU A C 1
ATOM 805 O O . GLU A 1 100 ? -23.930 -8.855 12.084 1.00 97.00 100 GLU A O 1
ATOM 810 N N . GLU A 1 101 ? -23.712 -6.628 12.265 1.00 97.75 101 GLU A N 1
ATOM 811 C CA . GLU A 1 101 ? -24.895 -6.306 11.470 1.00 97.75 101 GLU A CA 1
ATOM 812 C C . GLU A 1 101 ? -24.608 -6.221 9.963 1.00 97.75 101 GLU A C 1
ATOM 814 O O . GLU A 1 101 ? -25.513 -5.913 9.188 1.00 97.75 101 GLU A O 1
ATOM 819 N N . LYS A 1 102 ? -23.365 -6.481 9.530 1.00 94.69 102 LYS A N 1
ATOM 820 C CA . LYS A 1 102 ? -22.934 -6.429 8.120 1.00 94.69 102 LYS A CA 1
ATOM 821 C C . LYS A 1 102 ? -23.351 -5.133 7.411 1.00 94.69 102 LYS A C 1
ATOM 823 O O . LYS A 1 102 ? -23.825 -5.148 6.275 1.00 94.69 102 LYS A O 1
ATOM 828 N N . ARG A 1 103 ? -23.178 -3.989 8.084 1.00 96.00 103 ARG A N 1
ATOM 829 C CA . ARG A 1 103 ? -23.611 -2.673 7.568 1.00 96.00 103 ARG A CA 1
ATOM 830 C C . ARG A 1 103 ? -22.795 -2.185 6.373 1.00 96.00 103 ARG A C 1
ATOM 832 O O . ARG A 1 103 ? -23.263 -1.330 5.626 1.00 96.00 103 ARG A O 1
ATOM 839 N N . PHE A 1 104 ? -21.584 -2.709 6.206 1.00 95.69 104 PHE A N 1
ATOM 840 C CA . PHE A 1 104 ? -20.692 -2.393 5.096 1.00 95.69 104 PHE A CA 1
ATOM 841 C C . PHE A 1 104 ? -20.110 -3.673 4.499 1.00 95.69 104 PHE A C 1
ATOM 843 O O . PHE A 1 104 ? -19.996 -4.692 5.177 1.00 95.69 104 PHE A O 1
ATOM 850 N N . GLN A 1 105 ? -19.704 -3.582 3.235 1.00 95.31 105 GLN A N 1
ATOM 851 C CA . GLN A 1 105 ? -19.036 -4.650 2.503 1.00 95.31 105 GLN A CA 1
ATOM 852 C C . GLN A 1 105 ? -17.695 -4.131 1.982 1.00 95.31 105 GLN A C 1
ATOM 854 O O . GLN A 1 105 ? -17.651 -3.089 1.324 1.00 95.31 105 GLN A O 1
ATOM 859 N N . ALA A 1 106 ? -16.605 -4.845 2.268 1.00 97.00 106 ALA A N 1
ATOM 860 C CA . ALA A 1 106 ? -15.300 -4.533 1.699 1.00 97.00 106 ALA A CA 1
ATOM 861 C C . ALA A 1 106 ? -15.112 -5.277 0.376 1.00 97.00 106 ALA A C 1
ATOM 863 O O . ALA A 1 106 ? -15.274 -6.494 0.308 1.00 97.00 106 ALA A O 1
ATOM 864 N N . ARG A 1 107 ? -14.743 -4.532 -0.669 1.00 97.62 107 ARG A N 1
ATOM 865 C CA . ARG A 1 107 ? -14.457 -5.064 -2.003 1.00 97.62 107 ARG A CA 1
ATOM 866 C C . ARG A 1 107 ? -13.079 -4.613 -2.453 1.00 97.62 107 ARG A C 1
ATOM 868 O O . ARG A 1 107 ? -12.694 -3.472 -2.202 1.00 97.62 107 ARG A O 1
ATOM 875 N N . ALA A 1 108 ? -12.351 -5.494 -3.122 1.00 97.44 108 ALA A N 1
ATOM 876 C CA . ALA A 1 108 ? -11.024 -5.205 -3.643 1.00 97.44 108 ALA A CA 1
ATOM 877 C C . ALA A 1 108 ? -10.754 -5.984 -4.931 1.00 97.44 108 ALA A C 1
ATOM 879 O O . ALA A 1 108 ? -11.342 -7.031 -5.193 1.00 97.44 108 ALA A O 1
ATOM 880 N N . VAL A 1 109 ? -9.811 -5.482 -5.719 1.00 97.62 109 VAL A N 1
ATOM 881 C CA . VAL A 1 109 ? -9.240 -6.192 -6.859 1.00 97.62 109 VAL A CA 1
ATOM 882 C C . VAL A 1 109 ? -7.727 -6.063 -6.786 1.00 97.62 109 VAL A C 1
ATOM 884 O O . VAL A 1 109 ? -7.201 -4.979 -6.541 1.00 97.62 109 VAL A O 1
ATOM 887 N N . VAL A 1 110 ? -7.030 -7.181 -6.960 1.00 97.19 110 VAL A N 1
ATOM 888 C CA . VAL A 1 110 ? -5.568 -7.242 -6.992 1.00 97.19 110 VAL A CA 1
ATOM 889 C C . VAL A 1 110 ? -5.159 -7.853 -8.319 1.00 97.19 110 VAL A C 1
ATOM 891 O O . VAL A 1 110 ? -5.713 -8.872 -8.723 1.00 97.19 110 VAL A O 1
ATOM 894 N N . GLY A 1 111 ? -4.203 -7.231 -9.000 1.00 95.69 111 GLY A N 1
ATOM 895 C CA . GLY A 1 111 ? -3.664 -7.717 -10.263 1.00 95.69 111 GLY A CA 1
ATOM 896 C C . GLY A 1 111 ? -2.150 -7.831 -10.195 1.00 95.69 111 GLY A C 1
ATOM 897 O O . GLY A 1 111 ? -1.489 -6.896 -9.747 1.00 95.69 111 GLY A O 1
ATOM 898 N N . LEU A 1 112 ? -1.614 -8.964 -10.640 1.00 96.94 112 LEU A N 1
ATOM 899 C CA . LEU A 1 112 ? -0.179 -9.171 -10.826 1.00 96.94 112 LEU A CA 1
ATOM 900 C C . LEU A 1 112 ? 0.065 -9.558 -12.278 1.00 96.94 112 LEU A C 1
ATOM 902 O O . LEU A 1 112 ? -0.538 -10.504 -12.777 1.00 96.94 112 LEU A O 1
ATOM 906 N N . PHE A 1 113 ? 0.933 -8.819 -12.958 1.00 96.88 113 PHE A N 1
ATOM 907 C CA . PHE A 1 113 ? 1.150 -8.960 -14.393 1.00 96.88 113 PHE A CA 1
ATOM 908 C C . PHE A 1 113 ? 2.645 -8.971 -14.703 1.00 96.88 113 PHE A C 1
ATOM 910 O O . PHE A 1 113 ? 3.410 -8.289 -14.014 1.00 96.88 113 PHE A O 1
ATOM 917 N N . PRO A 1 114 ? 3.082 -9.705 -15.737 1.00 97.12 114 PRO A N 1
ATOM 918 C CA . PRO A 1 114 ? 4.430 -9.565 -16.262 1.00 97.12 114 PRO A CA 1
ATOM 919 C C . PRO A 1 114 ? 4.661 -8.123 -16.712 1.00 97.12 114 PRO A C 1
ATOM 921 O O . PRO A 1 114 ? 3.811 -7.530 -17.375 1.00 97.12 114 PRO A O 1
ATOM 924 N N . ALA A 1 115 ? 5.814 -7.569 -16.354 1.00 97.12 115 ALA A N 1
ATOM 925 C CA . ALA A 1 115 ? 6.154 -6.191 -16.660 1.00 97.12 115 ALA A CA 1
ATOM 926 C C . ALA A 1 115 ? 7.652 -6.032 -16.929 1.00 97.12 115 ALA A C 1
ATOM 928 O O . ALA A 1 115 ? 8.454 -6.818 -16.414 1.00 97.12 115 ALA A O 1
ATOM 929 N N . ASN A 1 116 ? 8.004 -5.026 -17.730 1.00 96.06 116 ASN A N 1
ATOM 930 C CA . ASN A 1 116 ? 9.379 -4.595 -17.986 1.00 96.06 116 ASN A CA 1
ATOM 931 C C . ASN A 1 116 ? 9.468 -3.074 -17.993 1.00 96.06 116 ASN A C 1
ATOM 933 O O . ASN A 1 116 ? 8.550 -2.397 -18.453 1.00 96.06 116 ASN A O 1
ATOM 937 N N . SER A 1 117 ? 10.606 -2.540 -17.5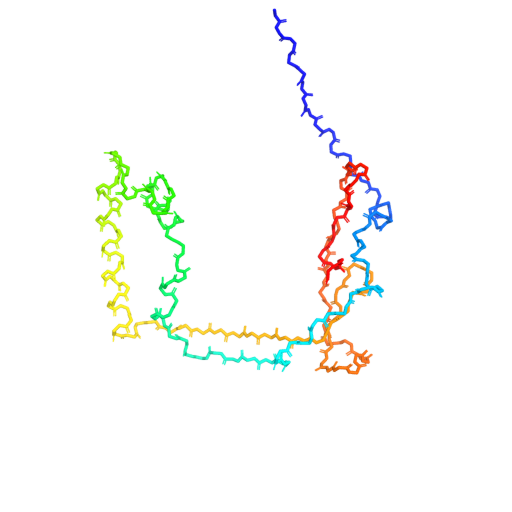57 1.00 94.88 117 SER A N 1
ATOM 938 C CA . SER A 1 117 ? 10.918 -1.135 -17.781 1.00 94.88 117 SER A CA 1
ATOM 939 C C . SER A 1 117 ? 11.380 -0.889 -19.220 1.00 94.88 117 SER A C 1
ATOM 941 O O . SER A 1 117 ? 12.225 -1.613 -19.757 1.00 94.88 117 SER A O 1
ATOM 943 N N . VAL A 1 118 ? 10.829 0.150 -19.846 1.00 94.75 118 VAL A N 1
ATOM 944 C CA . VAL A 1 118 ? 11.201 0.639 -21.180 1.00 94.75 118 VAL A CA 1
ATOM 945 C C . VAL A 1 118 ? 11.434 2.142 -21.077 1.00 94.75 118 VAL A C 1
ATOM 947 O O . VAL A 1 118 ? 10.509 2.949 -21.024 1.00 94.75 118 VAL A O 1
ATOM 950 N N . GLY A 1 119 ? 12.708 2.530 -21.002 1.00 91.81 119 GLY A N 1
ATOM 951 C CA . GLY A 1 119 ? 13.080 3.910 -20.697 1.00 91.81 119 GLY A CA 1
ATOM 952 C C . GLY A 1 119 ? 12.697 4.276 -19.262 1.00 91.81 119 GLY A C 1
ATOM 953 O O . GLY A 1 119 ? 13.277 3.735 -18.324 1.00 91.81 119 GLY A O 1
ATOM 954 N N . GLU A 1 120 ? 11.754 5.207 -19.116 1.00 94.62 120 GLU A N 1
ATOM 955 C CA . GLU A 1 120 ? 11.191 5.622 -17.822 1.00 94.62 120 GLU A CA 1
ATOM 956 C C . GLU A 1 120 ? 9.928 4.867 -17.438 1.00 94.62 120 GLU A C 1
ATOM 958 O O . GLU A 1 120 ? 9.518 4.912 -16.281 1.00 94.62 120 GLU A O 1
ATOM 963 N N . ASP A 1 121 ? 9.301 4.213 -18.405 1.00 97.56 121 ASP A N 1
ATOM 964 C CA . ASP A 1 121 ? 7.963 3.679 -18.260 1.00 97.56 121 ASP A CA 1
ATOM 965 C C . ASP A 1 121 ? 8.013 2.192 -17.919 1.00 97.56 121 ASP A C 1
ATOM 967 O O . ASP A 1 121 ? 9.020 1.513 -18.135 1.00 97.56 121 ASP A O 1
ATOM 971 N N . THR A 1 122 ? 6.903 1.672 -17.408 1.00 98.00 122 THR A N 1
ATOM 972 C CA . THR A 1 122 ? 6.714 0.236 -17.196 1.00 98.00 122 THR A CA 1
ATOM 973 C C . THR A 1 122 ? 5.674 -0.287 -18.175 1.00 98.00 122 THR A C 1
ATOM 975 O O . THR A 1 122 ? 4.497 0.061 -18.082 1.00 98.00 122 THR A O 1
ATOM 978 N N . GLU A 1 123 ? 6.090 -1.149 -19.095 1.00 98.38 123 GLU A N 1
ATOM 979 C CA . GLU A 1 123 ? 5.180 -1.912 -19.943 1.00 98.38 123 GLU A CA 1
ATOM 980 C C . GLU A 1 123 ? 4.615 -3.101 -19.168 1.00 98.38 123 GLU A C 1
ATOM 982 O O . GLU A 1 123 ? 5.353 -3.824 -18.497 1.00 98.38 123 GLU A O 1
ATOM 987 N N . ILE A 1 124 ? 3.302 -3.300 -19.272 1.00 98.19 124 ILE A N 1
ATOM 988 C CA . ILE A 1 124 ? 2.562 -4.411 -18.674 1.00 98.19 124 ILE A CA 1
ATOM 989 C C . ILE A 1 124 ? 2.085 -5.327 -19.794 1.00 98.19 124 ILE A C 1
ATOM 991 O O . ILE A 1 124 ? 1.484 -4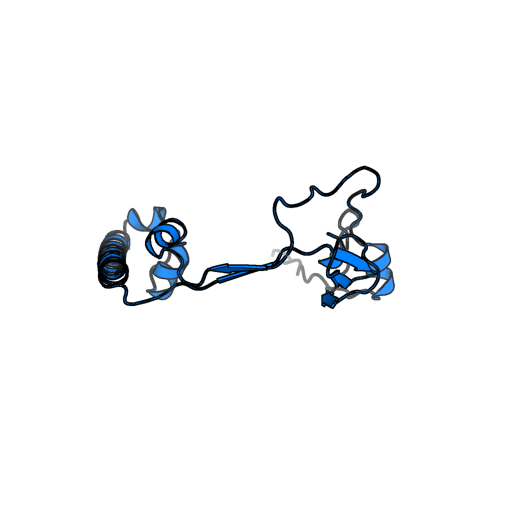.862 -20.762 1.00 98.19 124 ILE A O 1
ATOM 995 N N . TYR A 1 125 ? 2.286 -6.629 -19.632 1.00 97.75 125 TYR A N 1
ATOM 996 C CA . TYR A 1 125 ? 1.945 -7.645 -20.626 1.00 97.75 125 TYR A CA 1
ATOM 997 C C . TYR A 1 125 ? 0.805 -8.550 -20.139 1.00 97.75 125 TYR A C 1
ATOM 999 O O . TYR A 1 125 ? 0.611 -8.704 -18.928 1.00 97.75 125 TYR A O 1
ATOM 1007 N N . PRO A 1 126 ? 0.048 -9.173 -21.062 1.00 95.44 126 PRO A N 1
ATOM 1008 C CA . PRO A 1 126 ? -1.034 -10.080 -20.689 1.00 95.44 126 PRO A CA 1
ATOM 1009 C C . PRO A 1 126 ? -0.508 -11.426 -20.173 1.00 95.44 126 PRO A C 1
ATOM 1011 O O . PRO A 1 126 ? -1.187 -12.097 -19.398 1.00 95.44 126 PRO A O 1
ATOM 1014 N N . ASP A 1 127 ? 0.698 -11.816 -20.592 1.00 93.50 127 ASP A N 1
ATOM 1015 C CA . ASP A 1 127 ? 1.303 -13.110 -20.302 1.00 93.50 127 ASP A CA 1
ATOM 1016 C C . ASP A 1 127 ? 2.843 -13.053 -20.309 1.00 93.50 127 ASP A C 1
ATOM 1018 O O . ASP A 1 127 ? 3.473 -12.013 -20.530 1.00 93.50 127 ASP A O 1
ATOM 1022 N N . ALA A 1 128 ? 3.462 -14.195 -20.005 1.00 92.50 128 ALA A N 1
ATOM 1023 C CA . ALA A 1 128 ? 4.908 -14.321 -19.866 1.00 92.50 128 ALA A CA 1
ATOM 1024 C C . ALA A 1 128 ? 5.682 -14.210 -21.195 1.00 92.50 128 ALA A C 1
ATOM 1026 O O . ALA A 1 128 ? 6.904 -14.067 -21.143 1.00 92.50 128 ALA A O 1
ATOM 1027 N N . ALA A 1 129 ? 5.018 -14.257 -22.360 1.00 94.38 129 ALA A N 1
ATOM 1028 C CA . ALA A 1 129 ? 5.684 -14.132 -23.658 1.00 94.38 129 ALA A CA 1
ATOM 1029 C C . ALA A 1 129 ? 6.121 -12.688 -23.952 1.00 94.38 129 ALA A C 1
ATOM 1031 O O . ALA A 1 129 ? 7.078 -12.493 -24.701 1.00 94.38 129 ALA A O 1
ATOM 1032 N N . ARG A 1 130 ? 5.462 -11.695 -23.331 1.00 95.50 130 ARG A N 1
ATOM 1033 C CA . ARG A 1 130 ? 5.826 -10.264 -23.384 1.00 95.50 130 ARG A CA 1
ATOM 1034 C C . ARG A 1 130 ? 5.975 -9.717 -24.811 1.00 95.50 130 ARG A C 1
ATOM 1036 O O . ARG A 1 130 ? 6.913 -8.984 -25.110 1.00 95.50 130 ARG A O 1
ATOM 1043 N N . THR A 1 131 ? 5.067 -10.110 -25.703 1.00 95.50 131 THR A N 1
ATOM 1044 C CA . THR A 1 131 ? 5.109 -9.734 -27.124 1.00 95.50 131 THR A CA 1
ATOM 1045 C C . THR A 1 131 ? 4.510 -8.357 -27.384 1.00 95.50 131 THR A C 1
ATOM 1047 O O . THR A 1 131 ? 5.149 -7.527 -28.023 1.00 95.50 131 THR A O 1
ATOM 1050 N N . GLU A 1 132 ? 3.301 -8.109 -26.881 1.00 96.19 132 GLU A N 1
ATOM 1051 C CA . GLU A 1 132 ? 2.594 -6.835 -27.022 1.00 96.19 132 GLU A CA 1
ATOM 1052 C C . GLU A 1 132 ? 2.100 -6.359 -25.648 1.00 96.19 132 GLU A C 1
ATOM 1054 O O . GLU A 1 132 ? 1.451 -7.131 -24.930 1.00 96.19 132 GLU A O 1
ATOM 1059 N N . PRO A 1 133 ? 2.415 -5.116 -25.239 1.00 97.69 133 PRO A N 1
ATOM 1060 C CA . PRO A 1 133 ? 1.951 -4.587 -23.967 1.00 97.69 133 PRO A CA 1
ATOM 1061 C C . PRO A 1 133 ? 0.450 -4.270 -24.012 1.00 97.69 133 PRO A C 1
ATOM 1063 O O . PRO A 1 133 ? -0.061 -3.714 -24.982 1.00 97.69 133 PRO A O 1
ATOM 1066 N N . ILE A 1 134 ? -0.255 -4.583 -22.924 1.00 97.69 134 ILE A N 1
ATOM 1067 C CA . ILE A 1 134 ? -1.669 -4.219 -22.716 1.00 97.69 134 ILE A CA 1
ATOM 1068 C C . ILE A 1 134 ? -1.831 -2.850 -22.053 1.00 97.69 134 ILE A C 1
ATOM 1070 O O . ILE A 1 134 ? -2.909 -2.261 -22.113 1.00 97.69 134 ILE A O 1
ATOM 1074 N N . ALA A 1 135 ? -0.783 -2.355 -21.394 1.00 97.94 135 ALA A N 1
ATOM 1075 C CA . ALA A 1 135 ? -0.756 -1.040 -20.775 1.00 97.94 135 ALA A CA 1
ATOM 1076 C C . ALA A 1 135 ? 0.684 -0.555 -20.588 1.00 97.94 135 ALA A C 1
ATOM 1078 O O . ALA A 1 135 ? 1.612 -1.354 -20.458 1.00 97.94 135 ALA A O 1
ATOM 1079 N N . THR A 1 136 ? 0.840 0.762 -20.493 1.00 98.25 136 THR A N 1
ATOM 1080 C CA . THR A 1 136 ? 2.097 1.417 -20.133 1.00 98.25 136 THR A CA 1
ATOM 1081 C C . THR A 1 136 ? 1.839 2.323 -18.937 1.00 98.25 136 THR A C 1
ATOM 1083 O O . THR A 1 136 ? 0.935 3.160 -18.966 1.00 98.25 136 THR A O 1
ATOM 1086 N N . LEU A 1 137 ? 2.607 2.141 -17.865 1.00 98.25 137 LEU A N 1
ATOM 1087 C CA . LEU A 1 137 ? 2.613 3.041 -16.718 1.00 98.25 137 LEU A CA 1
ATOM 1088 C C . LEU A 1 137 ? 3.714 4.073 -16.921 1.00 98.25 137 LEU A C 1
ATOM 1090 O O . LEU A 1 137 ? 4.890 3.716 -16.964 1.00 98.25 137 LEU A O 1
ATOM 1094 N N . HIS A 1 138 ? 3.320 5.337 -17.040 1.00 98.19 138 HIS A N 1
ATOM 1095 C CA . HIS A 1 138 ? 4.262 6.431 -17.227 1.00 98.19 138 HIS A CA 1
ATOM 1096 C C . HIS A 1 138 ? 4.768 6.956 -15.891 1.00 98.19 138 HIS A C 1
ATOM 1098 O O . HIS A 1 138 ? 3.966 7.285 -15.009 1.00 98.19 138 HIS A O 1
ATOM 1104 N N . HIS A 1 139 ? 6.087 7.089 -15.762 1.00 97.69 139 HIS A N 1
ATOM 1105 C CA . HIS A 1 139 ? 6.716 7.539 -14.521 1.00 97.69 139 HIS A CA 1
ATOM 1106 C C . HIS A 1 139 ? 7.519 8.820 -14.715 1.00 97.69 139 HIS A C 1
ATOM 1108 O O . HIS A 1 139 ? 8.056 9.113 -15.780 1.00 97.69 139 HIS A O 1
ATOM 1114 N N . LEU A 1 140 ? 7.608 9.604 -13.643 1.00 96.94 140 LEU A N 1
ATOM 1115 C CA . LEU A 1 140 ? 8.419 10.814 -13.608 1.00 96.94 140 LEU A CA 1
ATOM 1116 C C . LEU A 1 140 ? 9.790 10.511 -13.010 1.00 96.94 140 LEU A C 1
ATOM 1118 O O . LEU A 1 140 ? 9.897 9.814 -11.999 1.00 96.94 140 LEU A O 1
ATOM 1122 N N . ARG A 1 141 ? 10.824 11.133 -13.579 1.00 96.81 141 ARG A N 1
ATOM 1123 C CA . ARG A 1 141 ? 12.178 11.115 -13.027 1.00 96.81 141 ARG A CA 1
ATOM 1124 C C . ARG A 1 141 ? 12.435 12.362 -12.191 1.00 96.81 141 ARG A C 1
ATOM 1126 O O . ARG A 1 141 ? 12.104 13.476 -12.593 1.00 96.81 141 ARG A O 1
ATOM 1133 N N . GLN A 1 142 ? 13.082 12.197 -11.042 1.00 96.25 142 GLN A N 1
ATOM 1134 C CA . GLN A 1 142 ? 13.614 13.324 -10.273 1.00 96.25 142 GLN A CA 1
ATOM 1135 C C . GLN A 1 142 ? 14.601 14.126 -11.137 1.00 96.25 142 GLN A C 1
ATOM 1137 O O . GLN A 1 142 ? 15.577 13.564 -11.617 1.00 96.25 142 GLN A O 1
ATOM 1142 N N . GLN A 1 143 ? 14.401 15.436 -11.307 1.00 95.62 143 GLN A N 1
ATOM 1143 C CA . GLN A 1 143 ? 15.278 16.288 -12.138 1.00 95.62 143 GLN A CA 1
ATOM 1144 C C . GLN A 1 143 ? 16.107 17.298 -11.342 1.00 95.62 143 GLN A C 1
ATOM 1146 O O . GLN A 1 143 ? 16.848 18.086 -11.919 1.00 95.62 143 GLN A O 1
ATOM 1151 N N . THR A 1 144 ? 15.994 17.309 -10.020 1.00 94.62 144 THR A N 1
ATOM 1152 C CA . THR A 1 144 ? 16.838 18.154 -9.174 1.00 94.62 144 THR A CA 1
ATOM 1153 C C . THR A 1 144 ? 18.253 17.589 -9.127 1.00 94.62 144 THR A C 1
ATOM 1155 O O . THR A 1 144 ? 18.430 16.369 -9.141 1.00 94.62 144 THR A O 1
ATOM 1158 N N . GLU A 1 145 ? 19.260 18.454 -9.038 1.00 91.88 145 GLU A N 1
ATOM 1159 C CA . GLU A 1 145 ?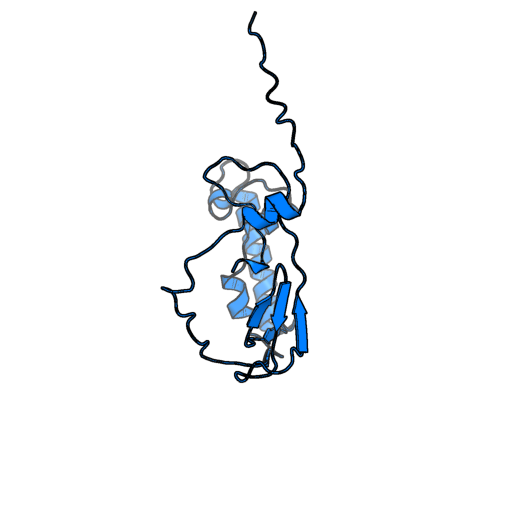 20.640 18.019 -8.825 1.00 91.88 145 GLU A CA 1
ATOM 1160 C C . GLU A 1 145 ? 20.761 17.162 -7.557 1.00 91.88 145 GLU A C 1
ATOM 1162 O O . GLU A 1 145 ? 20.417 17.590 -6.455 1.00 91.88 145 GLU A O 1
ATOM 1167 N N . GLN A 1 146 ? 21.226 15.924 -7.732 1.00 89.94 146 GLN A N 1
ATOM 1168 C CA . GLN A 1 146 ? 21.434 14.981 -6.640 1.00 89.94 146 GLN A CA 1
ATOM 1169 C C . GLN A 1 146 ? 22.906 14.979 -6.201 1.00 89.94 146 GLN A C 1
ATOM 1171 O O . GLN A 1 146 ? 23.803 15.084 -7.049 1.00 89.94 146 GLN A O 1
ATOM 1176 N N . PRO A 1 147 ? 23.194 14.774 -4.900 1.00 89.44 147 PRO A N 1
ATOM 1177 C CA . PRO A 1 147 ? 24.546 14.488 -4.424 1.00 89.44 147 PRO A CA 1
ATOM 1178 C C . PRO A 1 147 ? 25.210 13.371 -5.239 1.00 89.44 147 PRO A C 1
ATOM 1180 O O . PRO A 1 147 ? 24.528 12.493 -5.757 1.00 89.44 147 PRO A O 1
ATOM 1183 N N . PHE A 1 148 ? 26.540 13.378 -5.356 1.00 81.62 148 PHE A N 1
ATOM 1184 C CA . PHE A 1 148 ? 27.279 12.471 -6.252 1.00 81.62 148 PHE A CA 1
ATOM 1185 C C . PHE A 1 148 ? 26.936 10.979 -6.080 1.00 81.62 148 PHE A C 1
ATOM 1187 O O . PHE A 1 148 ? 26.887 10.238 -7.052 1.00 81.62 148 PHE A O 1
ATOM 1194 N N . ASN A 1 149 ? 26.654 10.540 -4.855 1.00 88.62 149 ASN A N 1
ATOM 1195 C CA . ASN A 1 149 ? 26.326 9.152 -4.529 1.00 88.62 149 ASN A CA 1
ATOM 1196 C C . ASN A 1 149 ? 24.825 8.823 -4.599 1.00 88.62 149 ASN A C 1
ATOM 1198 O O . ASN A 1 149 ? 24.424 7.744 -4.161 1.00 88.62 149 ASN A O 1
ATOM 1202 N N . ARG A 1 150 ? 23.988 9.749 -5.082 1.00 93.12 150 ARG A N 1
ATOM 1203 C CA . ARG A 1 150 ? 22.543 9.556 -5.198 1.00 93.12 150 ARG A CA 1
ATOM 1204 C C . ARG A 1 150 ? 22.102 9.609 -6.661 1.00 93.12 150 ARG A C 1
ATOM 1206 O O . ARG A 1 150 ? 22.438 10.573 -7.362 1.00 93.12 150 ARG A O 1
ATOM 1213 N N . PRO A 1 151 ? 21.348 8.596 -7.116 1.00 95.88 151 PRO A N 1
ATOM 1214 C CA . PRO A 1 151 ? 20.740 8.623 -8.431 1.00 95.88 151 PRO A CA 1
ATOM 1215 C C . PRO A 1 151 ? 19.554 9.588 -8.462 1.00 95.88 151 PRO A C 1
ATOM 1217 O O . PRO A 1 151 ? 18.970 9.936 -7.433 1.00 95.88 151 PRO A O 1
ATOM 1220 N N . ASN A 1 152 ? 19.176 9.973 -9.671 1.00 96.25 152 ASN A N 1
ATOM 1221 C CA . ASN A 1 152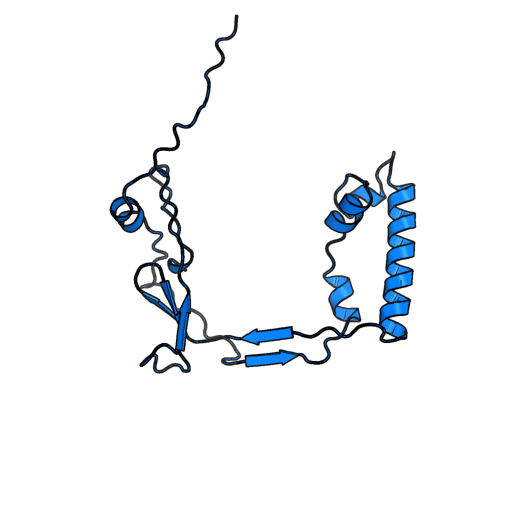 ? 17.919 10.637 -9.967 1.00 96.25 152 ASN A CA 1
ATOM 1222 C C . ASN A 1 152 ? 16.851 9.557 -10.144 1.00 96.25 152 ASN A C 1
ATOM 1224 O O . ASN A 1 152 ? 16.817 8.912 -11.185 1.00 96.25 152 ASN A O 1
ATOM 1228 N N . LEU A 1 153 ? 16.016 9.321 -9.130 1.00 96.56 153 LEU A N 1
ATOM 1229 C CA . LEU A 1 153 ? 15.099 8.176 -9.114 1.00 96.56 153 LEU A CA 1
ATOM 1230 C C . LEU A 1 153 ? 13.898 8.360 -10.049 1.00 96.56 153 LEU A C 1
ATOM 1232 O O . LEU A 1 153 ? 13.354 9.463 -10.161 1.00 96.56 153 LEU A O 1
ATOM 1236 N N . SER A 1 154 ? 13.460 7.254 -10.643 1.00 96.88 154 SER A N 1
ATOM 1237 C CA . SER A 1 154 ? 12.156 7.069 -11.286 1.00 96.88 154 SER A CA 1
ATOM 1238 C C . SER A 1 154 ? 11.534 5.763 -10.785 1.00 96.88 154 SER A C 1
ATOM 1240 O O . SER A 1 154 ? 12.257 4.843 -10.402 1.00 96.88 154 SER A O 1
ATOM 1242 N N . LEU A 1 155 ? 10.202 5.659 -10.774 1.00 96.75 155 LEU A N 1
ATOM 1243 C CA . LEU A 1 155 ? 9.540 4.391 -10.436 1.00 96.75 155 LEU A CA 1
ATOM 1244 C C . LEU A 1 155 ? 9.829 3.297 -11.473 1.00 96.75 155 LEU A C 1
ATOM 1246 O O . LEU A 1 155 ? 9.885 2.135 -11.093 1.00 96.75 155 LEU A O 1
ATOM 1250 N N . GLY A 1 156 ? 10.096 3.661 -12.732 1.00 95.00 156 GLY A N 1
ATOM 1251 C CA . GLY A 1 156 ? 10.499 2.709 -13.772 1.00 95.00 156 GLY A CA 1
ATOM 1252 C C . GLY A 1 156 ? 11.903 2.115 -13.591 1.00 95.00 156 GLY A C 1
ATOM 1253 O O . GLY A 1 156 ? 12.292 1.241 -14.360 1.00 95.00 156 GLY A O 1
ATOM 1254 N N . ASP A 1 157 ? 12.680 2.566 -12.596 1.00 94.94 157 ASP A N 1
ATOM 1255 C CA . ASP A 1 157 ? 13.996 1.987 -12.289 1.00 94.94 157 ASP A CA 1
ATOM 1256 C C . ASP A 1 157 ? 13.898 0.637 -11.532 1.00 94.94 157 ASP A C 1
ATOM 1258 O O . ASP A 1 157 ? 14.915 -0.055 -11.400 1.00 94.94 157 ASP A O 1
ATOM 1262 N N . PHE A 1 158 ? 12.708 0.276 -11.030 1.00 93.06 158 PHE A N 1
ATOM 1263 C CA . PHE A 1 158 ? 12.417 -0.912 -10.211 1.00 93.06 158 PHE A CA 1
ATOM 1264 C C . PHE A 1 158 ? 11.501 -1.904 -10.936 1.00 93.06 158 PHE A C 1
ATOM 1266 O O . PHE A 1 158 ? 11.554 -3.095 -10.556 1.00 93.06 158 PHE A O 1
#

Foldseek 3Di:
DDDDDPPPPPQDFADPVVLLVQEDAPPVVPDDDDDDPDAFKDKDFFDQLVVCVVVDQCQVVCVVVVQDDGPPVSCVDPPCNVVVVVVVVVVVVVSVVCRVVVVDGDIDMDHDFDWAQDRQKIFTPPDPVPPDGPDIGHWDWQRTDDDPPDHGYIPSSD